Protein 3H4O (pdb70)

Organism: Clostridioides difficile (strain 630) (NCBI:txid272563)

Foldseek 3Di:
DLLLLVLQADAFLAADPDADDPVLVVQLQVLLQVFAAVVSLSFKDKDKDQDDLRVVLQVVWDRQNPFRIKIFIKGFQVRFDADPPPRDTCGLVSSVSSLVSSSCSVVQFHKHKDDRTHFVSVCVSVVPDPRIGGHIMMTHHHPDDRDDSPCCVPVDDDPVVVDDPPDD

Secondary structure (DSSP, 8-state):
-HHHHHHH--B---B-SPPPPHHHHHHHHHHHHHS--GGG---EEEEEE-SHHHHHHHHHHS--TT-S-EEEEEEETTTS-B-TTT--B-HHHHHHHHHH--HHHHTT--B-EE--S-HHHHHHHTT--TTEEEEEEE---BSSPPPPTTTHHHHS--GGGT--SS--

Solvent-accessible surface area: 10679 Å² total

B-factor: mean 15.26, std 10.1, range [3.62, 57.68]

InterPro domains:
  IPR000415 Nitroreductase-like [G3DSA:3.40.109.10] (2-172)
  IPR000415 Nitroreductase-like [SSF55469] (1-170)
  IPR029479 Nitroreductase [PF00881] (8-63)

Structure (mmCIF, N/CA/C/O backbone):
data_3H4O
#
_entry.id   3H4O
#
_cell.length_a   77.897
_cell.length_b   63.487
_cell.length_c   55.465
_cell.angle_alpha   90.00
_cell.angle_beta   131.11
_cell.angle_gamma   90.00
#
_symmetry.space_group_name_H-M   'C 1 2 1'
#
loop_
_entity.id
_entity.type
_entity.pdbx_description
1 polymer 'NITROREDUCTASE FAMILY PROTEIN'
2 non-polymer 'FLAVIN MONONUCLEOTIDE'
3 non-polymer (4S)-2-METHYL-2,4-PENTANEDIOL
4 non-polymer (4R)-2-METHYLPENTANE-2,4-DIOL
5 water water
#
loop_
_atom_site.group_PDB
_atom_site.id
_atom_site.type_symbol
_atom_site.label_atom_id
_atom_site.label_alt_id
_atom_site.label_comp_id
_atom_site.label_asym_id
_atom_site.label_entity_id
_atom_site.label_seq_id
_atom_site.pdbx_PDB_ins_code
_atom_site.Cartn_x
_atom_site.Cartn_y
_atom_site.Cartn_z
_atom_site.occupancy
_atom_site.B_iso_or_equiv
_atom_site.auth_seq_id
_atom_site.auth_comp_id
_atom_site.auth_asym_id
_atom_site.auth_atom_id
_atom_site.pdbx_PDB_model_num
ATOM 6 N N . ASN A 1 21 ? 4.057 48.217 -1.449 1.00 25.82 2 ASN A N 1
ATOM 7 C CA . ASN A 1 21 ? 4.026 49.104 -0.279 1.00 18.64 2 ASN A CA 1
ATOM 8 C C . ASN A 1 21 ? 4.064 50.556 -0.703 1.00 13.23 2 ASN A C 1
ATOM 9 O O . ASN A 1 21 ? 4.055 50.880 -1.904 1.00 14.41 2 ASN A O 1
ATOM 14 N N . PHE A 1 22 ? 4.118 51.441 0.294 1.00 13.02 3 PHE A N 1
ATOM 15 C CA . PHE A 1 22 ? 4.000 52.875 -0.009 1.00 12.00 3 PHE A CA 1
ATOM 16 C C . PHE A 1 22 ? 5.115 53.419 -0.869 1.00 9.87 3 PHE A C 1
ATOM 17 O O . PHE A 1 22 ? 4.847 54.193 -1.799 1.00 10.86 3 PHE A O 1
ATOM 25 N N . VAL A 1 23 ? 6.358 53.044 -0.577 1.00 11.11 4 VAL A N 1
ATOM 26 C CA . VAL A 1 23 ? 7.475 53.589 -1.336 1.00 10.61 4 VAL A CA 1
ATOM 27 C C . VAL A 1 23 ? 7.420 53.132 -2.811 1.00 9.76 4 VAL A C 1
ATOM 28 O O . VAL A 1 23 ? 7.732 53.887 -3.728 1.00 11.26 4 VAL A O 1
ATOM 32 N N . GLU A 1 24 ? 6.965 51.918 -3.034 1.00 12.50 5 GLU A N 1
ATOM 33 C CA . GLU A 1 24 ? 6.843 51.403 -4.406 1.00 12.29 5 GLU A CA 1
ATOM 34 C C . GLU A 1 24 ? 5.769 52.197 -5.160 1.00 10.30 5 GLU A C 1
ATOM 35 O O . GLU A 1 24 ? 5.947 52.556 -6.345 1.00 11.51 5 GLU A O 1
ATOM 41 N N . LEU A 1 25 ? 4.686 52.524 -4.451 1.00 10.80 6 LEU A N 1
ATOM 42 C CA . LEU A 1 25 ? 3.618 53.376 -5.020 1.00 9.97 6 LEU A CA 1
ATOM 43 C C . LEU A 1 25 ? 4.141 54.748 -5.359 1.00 10.70 6 LEU A C 1
ATOM 44 O O . LEU A 1 25 ? 3.904 55.288 -6.431 1.00 9.58 6 LEU A O 1
ATOM 49 N N . ALA A 1 26 ? 4.828 55.351 -4.400 1.00 9.21 7 ALA A N 1
ATOM 50 C CA . ALA A 1 26 ? 5.368 56.701 -4.585 1.00 8.51 7 ALA A CA 1
ATOM 51 C C . ALA A 1 26 ? 6.414 56.806 -5.710 1.00 9.21 7 ALA A C 1
ATOM 52 O O . ALA A 1 26 ? 6.494 57.803 -6.429 1.00 9.11 7 ALA A O 1
ATOM 54 N N . LYS A 1 27 ? 7.231 55.752 -5.873 1.00 10.01 8 LYS A N 1
ATOM 55 C CA . LYS A 1 27 ? 8.202 55.706 -6.929 1.00 10.50 8 LYS A CA 1
ATOM 56 C C . LYS A 1 27 ? 7.589 55.489 -8.316 1.00 8.84 8 LYS A C 1
ATOM 57 O O . LYS A 1 27 ? 8.101 56.028 -9.296 1.00 11.01 8 LYS A O 1
ATOM 63 N N A LYS A 1 28 ? 6.556 54.663 -8.411 0.50 9.87 9 LYS A N 1
ATOM 64 N N B LYS A 1 28 ? 6.517 54.704 -8.384 0.50 10.59 9 LYS A N 1
ATOM 65 C CA A LYS A 1 28 ? 5.978 54.372 -9.725 0.50 9.10 9 LYS A CA 1
ATOM 66 C CA B LYS A 1 28 ? 5.902 54.313 -9.668 0.50 11.13 9 LYS A CA 1
ATOM 67 C C A LYS A 1 28 ? 5.222 55.568 -10.254 0.50 9.08 9 LYS A C 1
ATOM 68 C C B LYS A 1 28 ? 5.014 55.422 -10.220 0.50 8.70 9 LYS A C 1
ATOM 69 O O A LYS A 1 28 ? 5.289 55.851 -11.442 0.50 7.71 9 LYS A O 1
ATOM 70 O O B LYS A 1 28 ? 4.688 55.444 -11.389 0.50 8.82 9 LYS A O 1
ATOM 81 N N . ARG A 1 29 ? 4.605 56.332 -9.353 1.00 10.00 10 ARG A N 1
ATOM 82 C CA . ARG A 1 29 ? 3.909 57.525 -9.768 1.00 9.54 10 ARG A CA 1
ATOM 83 C C . ARG A 1 29 ? 4.876 58.432 -10.504 1.00 8.39 10 ARG A C 1
ATOM 84 O O . ARG A 1 29 ? 5.994 58.685 -10.019 1.00 10.51 10 ARG A O 1
ATOM 92 N N . TYR A 1 30 ? 4.461 58.939 -11.662 1.00 9.19 11 TYR A N 1
ATOM 93 C CA . TYR A 1 30 ? 5.228 59.905 -12.431 1.00 9.35 11 TYR A CA 1
ATOM 94 C C . TYR A 1 30 ? 4.263 60.869 -13.113 1.00 7.79 11 TYR A C 1
ATOM 95 O O . TYR A 1 30 ? 3.046 60.640 -13.105 1.00 8.46 11 TYR A O 1
ATOM 104 N N . SER A 1 31 ? 4.788 61.909 -13.757 1.00 8.06 12 SER A N 1
ATOM 105 C CA . SER A 1 31 ? 3.938 62.857 -14.473 1.00 8.30 12 SER A CA 1
ATOM 106 C C . SER A 1 31 ? 3.706 62.358 -15.904 1.00 9.59 12 SER A C 1
ATOM 107 O O . SER A 1 31 ? 4.634 62.383 -16.687 1.00 9.11 12 SER A O 1
ATOM 110 N N . CYS A 1 32 ? 2.480 61.967 -16.221 1.00 8.33 13 CYS A N 1
ATOM 111 C CA . CYS A 1 32 ? 2.054 61.610 -17.557 1.00 9.32 13 CYS A CA 1
ATOM 112 C C . CYS A 1 32 ? 1.554 62.809 -18.336 1.00 9.68 13 CYS A C 1
ATOM 113 O O . CYS A 1 32 ? 0.688 63.569 -17.850 1.00 7.78 13 CYS A O 1
ATOM 116 N N . ARG A 1 33 ? 2.079 62.982 -19.557 1.00 7.78 14 ARG A N 1
ATOM 117 C CA . ARG A 1 33 ? 1.655 64.003 -20.467 1.00 9.81 14 ARG A CA 1
ATOM 118 C C . ARG A 1 33 ? 1.279 63.412 -21.855 1.00 9.59 14 ARG A C 1
ATOM 119 O O . ARG A 1 33 ? 1.302 64.145 -22.859 1.00 10.95 14 ARG A O 1
ATOM 127 N N . ASN A 1 34 ? 0.925 62.133 -21.867 1.00 10.03 15 ASN A N 1
ATOM 128 C CA . ASN A 1 34 ? 0.546 61.404 -23.076 1.00 8.70 15 ASN A CA 1
ATOM 129 C C . ASN A 1 34 ? -0.554 60.444 -22.708 1.00 8.70 15 ASN A C 1
ATOM 130 O O . ASN A 1 34 ? -0.315 59.399 -22.081 1.00 9.18 15 ASN A O 1
ATOM 135 N N . TYR A 1 35 ? -1.773 60.836 -23.034 1.00 9.16 16 TYR A N 1
ATOM 136 C CA . TYR A 1 35 ? -2.947 60.087 -22.644 1.00 10.31 16 TYR A CA 1
ATOM 137 C C . TYR A 1 35 ? -3.677 59.410 -23.808 1.00 10.33 16 TYR A C 1
ATOM 138 O O . TYR A 1 35 ? -3.773 59.975 -24.900 1.00 12.47 16 TYR A O 1
ATOM 147 N N . GLN A 1 36 ? -4.174 58.228 -23.514 1.00 10.75 17 GLN A N 1
ATOM 148 C CA . GLN A 1 36 ? -5.088 57.516 -24.416 1.00 9.79 17 GLN A CA 1
ATOM 149 C C . GLN A 1 36 ? -6.409 58.220 -24.439 1.00 11.35 17 GLN A C 1
ATOM 150 O O . GLN A 1 36 ? -6.736 58.989 -23.508 1.00 11.61 17 GLN A O 1
ATOM 156 N N . ASP A 1 37 ? -7.164 57.996 -25.508 1.00 13.21 18 ASP A N 1
ATOM 157 C CA . ASP A 1 37 ? -8.580 58.384 -25.503 1.00 14.03 18 ASP A CA 1
ATOM 158 C C . ASP A 1 37 ? -9.442 57.671 -24.446 1.00 15.37 18 ASP A C 1
ATOM 159 O O . ASP A 1 37 ? -10.482 58.172 -24.041 1.00 17.94 18 ASP A O 1
ATOM 164 N N A ARG A 1 38 ? -8.987 56.507 -23.986 0.50 13.39 19 ARG A N 1
ATOM 165 N N B ARG A 1 38 ? -9.009 56.495 -24.040 0.50 14.84 19 ARG A N 1
ATOM 166 C CA A ARG A 1 38 ? -9.709 55.619 -23.063 0.50 12.26 19 ARG A CA 1
ATOM 167 C CA B ARG A 1 38 ? -9.714 55.656 -23.096 0.50 14.29 19 ARG A CA 1
ATOM 168 C C A ARG A 1 38 ? -10.148 56.325 -21.774 0.50 13.65 19 ARG A C 1
ATOM 169 C C B ARG A 1 38 ? -10.173 56.450 -21.881 0.50 14.64 19 ARG A C 1
ATOM 170 O O A ARG A 1 38 ? -9.315 56.818 -20.999 0.50 11.11 19 ARG A O 1
ATOM 171 O O B ARG A 1 38 ? -9.366 57.172 -21.294 0.50 12.15 19 ARG A O 1
ATOM 186 N N . LYS A 1 39 ? -11.451 56.321 -21.535 1.00 14.87 20 LYS A N 1
ATOM 187 C CA . LYS A 1 39 ? -12.034 56.992 -20.365 1.00 12.27 20 LYS A CA 1
ATOM 188 C C . LYS A 1 39 ? -11.696 56.312 -19.069 1.00 13.61 20 LYS A C 1
ATOM 189 O O . LYS A 1 39 ? -11.401 55.121 -19.024 1.00 13.53 20 LYS A O 1
ATOM 195 N N . VAL A 1 40 ? -11.668 57.117 -18.006 1.00 11.94 21 VAL A N 1
ATOM 196 C CA . VAL A 1 40 ? -11.471 56.589 -16.660 1.00 11.54 21 VAL A CA 1
ATOM 197 C C . VAL A 1 40 ? -12.786 55.973 -16.182 1.00 12.24 21 VAL A C 1
ATOM 198 O O . VAL A 1 40 ? -13.814 56.624 -16.215 1.00 11.28 21 VAL A O 1
ATOM 202 N N . GLU A 1 41 ? -12.724 54.719 -15.743 1.00 12.22 22 GLU A N 1
ATOM 203 C CA . GLU A 1 41 ? -13.904 54.028 -15.266 1.00 12.85 22 GLU A CA 1
ATOM 204 C C . GLU A 1 41 ? -14.486 54.713 -14.037 1.00 13.83 22 GLU A C 1
ATOM 205 O O . GLU A 1 41 ? -13.736 55.126 -13.142 1.00 11.35 22 GLU A O 1
ATOM 211 N N . LYS A 1 42 ? -15.807 54.766 -13.936 1.00 14.64 23 LYS A N 1
ATOM 212 C CA . LYS A 1 42 ? -16.510 55.382 -12.808 1.00 13.54 23 LYS A CA 1
ATOM 213 C C . LYS A 1 42 ? -16.081 54.773 -11.480 1.00 11.81 23 LYS A C 1
ATOM 214 O O . LYS A 1 42 ? -15.904 55.485 -10.482 1.00 12.77 23 LYS A O 1
ATOM 220 N N . GLU A 1 43 ? -15.885 53.459 -11.480 1.00 13.19 24 GLU A N 1
ATOM 221 C CA . GLU A 1 43 ? -15.494 52.755 -10.276 1.00 16.85 24 GLU A CA 1
ATOM 222 C C . GLU A 1 43 ? -14.160 53.260 -9.731 1.00 13.59 24 GLU A C 1
ATOM 223 O O . GLU A 1 43 ? -13.970 53.373 -8.506 1.00 14.54 24 GLU A O 1
ATOM 229 N N . LYS A 1 44 ? -13.237 53.585 -10.637 1.00 11.18 25 LYS A N 1
ATOM 230 C CA . LYS A 1 44 ? -11.918 54.084 -10.223 1.00 12.60 25 LYS A CA 1
ATOM 231 C C . LYS A 1 44 ? -12.026 55.538 -9.766 1.00 11.75 25 LYS A C 1
ATOM 232 O O . LYS A 1 44 ? -11.470 55.934 -8.742 1.00 11.64 25 LYS A O 1
ATOM 238 N N . LEU A 1 45 ? -12.775 56.337 -10.506 1.00 11.73 26 LEU A N 1
ATOM 239 C CA . LEU A 1 45 ? -12.995 57.726 -10.111 1.00 11.99 26 LEU A CA 1
ATOM 240 C C . LEU A 1 45 ? -13.549 57.798 -8.686 1.00 10.44 26 LEU A C 1
ATOM 241 O O . LEU A 1 45 ? -13.120 58.619 -7.880 1.00 10.50 26 LEU A O 1
ATOM 246 N N . GLU A 1 46 ? -14.534 56.960 -8.370 1.00 11.18 27 GLU A N 1
ATOM 247 C CA . GLU A 1 46 ? -15.186 57.056 -7.066 1.00 12.17 27 GLU A CA 1
ATOM 248 C C . GLU A 1 46 ? -14.204 56.711 -5.930 1.00 10.39 27 GLU A C 1
ATOM 249 O O . GLU A 1 46 ? -14.244 57.344 -4.861 1.00 10.35 27 GLU A O 1
ATOM 255 N N . LYS A 1 47 ? -13.289 55.791 -6.183 1.00 11.12 28 LYS A N 1
ATOM 256 C CA . LYS A 1 47 ? -12.267 55.456 -5.186 1.00 10.13 28 LYS A CA 1
ATOM 257 C C . LYS A 1 47 ? -11.282 56.613 -5.006 1.00 9.72 28 LYS A C 1
ATOM 258 O O . LYS A 1 47 ? -10.887 56.913 -3.871 1.00 11.42 28 LYS A O 1
ATOM 264 N N . VAL A 1 48 ? -10.939 57.299 -6.100 1.00 9.05 29 VAL A N 1
ATOM 265 C CA . VAL A 1 48 ? -10.078 58.487 -6.027 1.00 9.06 29 VAL A CA 1
ATOM 266 C C . VAL A 1 48 ? -10.790 59.578 -5.184 1.00 8.91 29 VAL A C 1
ATOM 267 O O . VAL A 1 48 ? -10.180 60.159 -4.284 1.00 9.76 29 VAL A O 1
ATOM 271 N N . LEU A 1 49 ? -12.054 59.863 -5.469 1.00 8.49 30 LEU A N 1
ATOM 272 C CA . LEU A 1 49 ? -12.810 60.849 -4.685 1.00 9.25 30 LEU A CA 1
ATOM 273 C C . LEU A 1 49 ? -12.923 60.472 -3.195 1.00 9.73 30 LEU A C 1
ATOM 274 O O . LEU A 1 49 ? -12.873 61.347 -2.346 1.00 8.74 30 LEU A O 1
ATOM 279 N N . ASP A 1 50 ? -13.099 59.194 -2.853 1.00 10.07 31 ASP 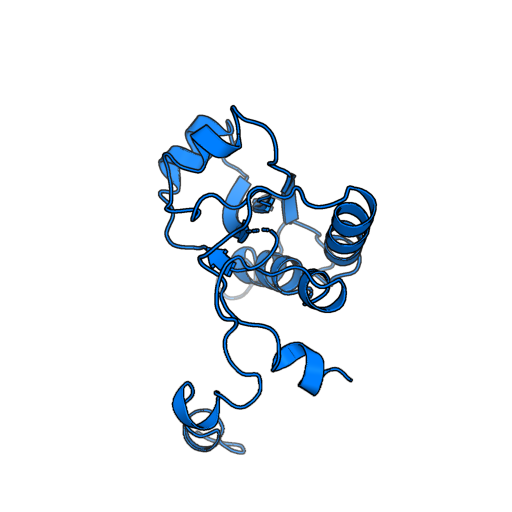A N 1
ATOM 280 C CA . ASP A 1 50 ? -13.266 58.816 -1.458 1.00 10.05 31 ASP A CA 1
ATOM 281 C C . ASP A 1 50 ? -12.106 59.332 -0.596 1.00 10.77 31 ASP A C 1
ATOM 282 O O . ASP A 1 50 ? -12.317 59.774 0.523 1.00 10.81 31 ASP A O 1
ATOM 287 N N . VAL A 1 51 ? -10.889 59.271 -1.104 1.00 9.69 32 VAL A N 1
ATOM 288 C CA . VAL A 1 51 ? -9.762 59.676 -0.288 1.00 8.33 32 VAL A CA 1
ATOM 289 C C . VAL A 1 51 ? -9.643 61.193 -0.151 1.00 8.73 32 VAL A C 1
ATOM 290 O O . VAL A 1 51 ? -8.963 61.656 0.768 1.00 9.03 32 VAL A O 1
ATOM 294 N N . ALA A 1 52 ? -10.314 61.990 -1.003 1.00 8.06 33 ALA A N 1
ATOM 295 C CA . ALA A 1 52 ? -10.374 63.454 -0.798 1.00 7.31 33 ALA A CA 1
ATOM 296 C C . ALA A 1 52 ? -11.145 63.833 0.505 1.00 8.89 33 ALA A C 1
ATOM 297 O O . ALA A 1 52 ? -10.888 64.850 1.088 1.00 10.18 33 ALA A O 1
ATOM 299 N N . ARG A 1 53 ? -12.099 62.987 0.901 1.00 8.13 34 ARG A N 1
ATOM 300 C CA . ARG A 1 53 ? -12.880 63.121 2.142 1.00 9.20 34 ARG A CA 1
ATOM 301 C C . ARG A 1 53 ? -12.093 62.575 3.361 1.00 8.41 34 ARG A C 1
ATOM 302 O O . ARG A 1 53 ? -12.083 63.177 4.415 1.00 11.31 34 ARG A O 1
ATOM 310 N N A ILE A 1 54 ? -11.433 61.450 3.155 0.50 8.58 35 ILE A N 1
ATOM 311 N N B ILE A 1 54 ? -11.436 61.443 3.193 0.50 9.45 35 ILE A N 1
ATOM 312 C CA A ILE A 1 54 ? -10.641 60.770 4.198 0.50 8.29 35 ILE A CA 1
ATOM 313 C CA B ILE A 1 54 ? -10.679 60.842 4.303 0.50 9.73 35 ILE A CA 1
ATOM 314 C C A ILE A 1 54 ? -9.439 61.593 4.702 0.50 8.30 35 ILE A C 1
ATOM 315 C C B ILE A 1 54 ? -9.488 61.697 4.751 0.50 8.57 35 ILE A C 1
ATOM 316 O O A ILE A 1 54 ? -9.100 61.545 5.881 0.50 9.39 35 ILE A O 1
ATOM 317 O O B ILE A 1 54 ? -9.206 61.784 5.945 0.50 7.52 35 ILE A O 1
ATOM 326 N N . ALA A 1 55 ? -8.833 62.369 3.799 1.00 8.23 36 ALA A N 1
ATOM 327 C CA . ALA A 1 55 ? -7.669 63.202 4.082 1.00 6.97 36 ALA A CA 1
ATOM 328 C C . ALA A 1 55 ? -7.945 64.176 5.213 1.00 7.46 36 ALA A C 1
ATOM 329 O O . ALA A 1 55 ? -9.089 64.672 5.365 1.00 8.12 36 ALA A O 1
ATOM 331 N N . PRO A 1 56 ? -6.893 64.515 5.996 1.00 7.56 37 PRO A N 1
ATOM 332 C CA . PRO A 1 56 ? -7.011 65.511 7.052 1.00 8.21 37 PRO A CA 1
ATOM 333 C C . PRO A 1 56 ? -6.890 66.918 6.511 1.00 9.41 37 PRO A C 1
ATOM 334 O O . PRO A 1 56 ? -6.267 67.122 5.490 1.00 8.84 37 PRO A O 1
ATOM 338 N N . THR A 1 57 ? -7.535 67.865 7.190 1.00 5.97 38 THR A N 1
ATOM 339 C CA . THR A 1 57 ? -7.407 69.296 6.930 1.00 7.91 38 THR A CA 1
ATOM 340 C C . THR A 1 57 ? -7.255 70.037 8.261 1.00 8.85 38 THR A C 1
ATOM 341 O O . THR A 1 57 ? -7.694 69.550 9.312 1.00 7.56 38 THR A O 1
ATOM 345 N N . GLY A 1 58 ? -6.585 71.178 8.219 1.00 8.44 39 GLY A N 1
ATOM 346 C CA . GLY A 1 58 ? -6.362 71.956 9.449 1.00 7.98 39 GLY A CA 1
ATOM 347 C C . GLY A 1 58 ? -7.671 72.266 10.123 1.00 7.13 39 GLY A C 1
ATOM 348 O O . GLY A 1 58 ? -8.630 72.670 9.490 1.00 7.73 39 GLY A O 1
ATOM 349 N N . GLY A 1 59 ? -7.712 72.011 11.425 1.00 7.28 40 GLY A N 1
ATOM 350 C CA . GLY A 1 59 ? -8.907 72.279 12.219 1.00 8.14 40 GLY A CA 1
ATOM 351 C C . GLY A 1 59 ? -10.086 71.404 11.840 1.00 8.25 40 GLY A C 1
ATOM 352 O O . GLY A 1 59 ? -11.202 71.707 12.260 1.00 9.82 40 GLY A O 1
ATOM 353 N N . ASN A 1 60 ? -9.873 70.360 11.030 1.00 9.07 41 ASN A N 1
ATOM 354 C CA . ASN A 1 60 ? -10.938 69.602 10.427 1.00 8.78 41 ASN A CA 1
ATOM 355 C C . ASN A 1 60 ? -11.950 70.511 9.703 1.00 8.24 41 ASN A C 1
ATOM 356 O O . ASN A 1 60 ? -13.126 70.189 9.588 1.00 9.23 41 ASN A O 1
ATOM 361 N N . ARG A 1 61 ? -11.455 71.618 9.149 1.00 9.40 42 ARG A N 1
ATOM 362 C CA . ARG A 1 61 ? -12.346 72.602 8.527 1.00 8.37 42 ARG A CA 1
ATOM 363 C C . ARG A 1 61 ? -12.888 72.175 7.169 1.00 9.43 42 ARG A C 1
ATOM 364 O O . ARG A 1 61 ? -13.920 72.707 6.734 1.00 9.75 42 ARG A O 1
ATOM 372 N N . GLN A 1 62 ? -12.177 71.260 6.503 1.00 8.63 43 GLN A N 1
ATOM 373 C CA . GLN A 1 62 ? -12.658 70.648 5.245 1.00 7.13 43 GLN A CA 1
ATOM 374 C C . GLN A 1 62 ? -13.009 71.743 4.210 1.00 8.79 43 GLN A C 1
ATOM 375 O O . GLN A 1 62 ? -14.152 71.782 3.729 1.00 8.39 43 GLN A O 1
ATOM 381 N N . PRO A 1 63 ? -12.035 72.576 3.838 1.00 8.85 44 PRO A N 1
ATOM 382 C CA . PRO A 1 63 ? -12.301 73.695 2.911 1.00 7.25 44 PRO A CA 1
ATOM 383 C C . PRO A 1 63 ? -12.203 73.273 1.429 1.00 8.04 44 PRO A C 1
ATOM 384 O O . PRO A 1 63 ? -12.381 74.124 0.546 1.00 8.56 44 PRO A O 1
ATOM 388 N N . GLN A 1 64 ? -11.902 72.021 1.150 1.00 7.17 45 GLN A N 1
ATOM 389 C CA . GLN A 1 64 ? -11.738 71.588 -0.229 1.00 6.95 45 GLN A CA 1
ATOM 390 C C . GLN A 1 64 ? -13.092 71.539 -0.965 1.00 7.27 45 GLN A C 1
ATOM 391 O O . GLN A 1 64 ? -14.128 71.110 -0.429 1.00 8.78 45 GLN A O 1
ATOM 397 N N . ARG A 1 65 ? -13.066 71.953 -2.232 1.00 8.31 46 ARG A N 1
ATOM 398 C CA . ARG A 1 65 ? -14.258 71.952 -3.060 1.00 7.76 46 ARG A CA 1
ATOM 399 C C . ARG A 1 65 ? -13.790 71.510 -4.444 1.00 8.55 46 ARG A C 1
ATOM 400 O O . ARG A 1 65 ? -12.948 72.201 -5.067 1.00 8.68 46 ARG A O 1
ATOM 408 N N . LEU A 1 66 ? -14.270 70.346 -4.872 1.00 8.86 47 LEU A N 1
ATOM 409 C CA . LEU A 1 66 ? -13.808 69.679 -6.072 1.00 7.80 47 LEU A CA 1
ATOM 410 C C . LEU A 1 66 ? -14.835 69.736 -7.175 1.00 9.19 47 LEU A C 1
ATOM 411 O O . LEU A 1 66 ? -16.031 69.518 -6.908 1.00 9.44 47 LEU A O 1
ATOM 416 N N . ILE A 1 67 ? -14.375 69.949 -8.420 1.00 7.44 48 ILE A N 1
ATOM 417 C CA . ILE A 1 67 ? -15.243 69.796 -9.583 1.00 8.75 48 ILE A CA 1
ATOM 418 C C . ILE A 1 67 ? -14.637 68.695 -10.465 1.00 9.66 48 ILE A C 1
ATOM 419 O O . ILE A 1 67 ? -13.513 68.826 -10.929 1.00 7.85 48 ILE A O 1
ATOM 424 N N . VAL A 1 68 ? -15.376 67.614 -10.650 1.00 8.21 49 VAL A N 1
ATOM 425 C CA . VAL A 1 68 ? -15.014 66.504 -11.522 1.00 8.26 49 VAL A CA 1
ATOM 426 C C . VAL A 1 68 ? -15.373 66.903 -12.936 1.00 10.19 49 VAL A C 1
ATOM 427 O O . VAL A 1 68 ? -16.498 67.304 -13.198 1.00 12.03 49 VAL A O 1
ATOM 431 N N . ILE A 1 69 ? -14.399 66.828 -13.836 1.00 8.32 50 ILE A N 1
ATOM 432 C CA . ILE A 1 69 ? -14.540 67.283 -15.229 1.00 8.31 50 ILE A CA 1
ATOM 433 C C . ILE A 1 69 ? -14.154 66.161 -16.197 1.00 10.77 50 ILE A C 1
ATOM 434 O O . ILE A 1 69 ? -12.998 65.768 -16.299 1.00 9.69 50 ILE A O 1
ATOM 439 N N . GLN A 1 70 ? -15.153 65.605 -16.874 1.00 11.07 51 GLN A N 1
ATOM 440 C CA . GLN A 1 70 ? -14.881 64.552 -17.864 1.00 12.83 51 GLN A CA 1
ATOM 441 C C . GLN A 1 70 ? -15.721 64.704 -19.117 1.00 12.20 51 GLN A C 1
ATOM 442 O O . GLN A 1 70 ? -15.575 63.879 -20.030 1.00 14.93 51 GLN A O 1
ATOM 448 N N . GLU A 1 71 ? -16.509 65.768 -19.206 1.00 9.37 52 GLU A N 1
ATOM 449 C CA . GLU A 1 71 ? -17.388 65.990 -20.358 1.00 10.60 52 GLU A CA 1
ATOM 450 C C . GLU A 1 71 ? -16.838 67.112 -21.242 1.00 9.70 52 GLU A C 1
ATOM 451 O O . GLU A 1 71 ? -15.969 67.876 -20.831 1.00 10.02 52 GLU A O 1
ATOM 457 N N . LYS A 1 72 ? -17.392 67.240 -22.436 1.00 10.05 53 LYS A N 1
ATOM 458 C CA . LYS A 1 72 ? -16.751 68.056 -23.474 1.00 10.63 53 LYS A CA 1
ATOM 459 C C . LYS A 1 72 ? -16.599 69.533 -23.127 1.00 11.60 53 LYS A C 1
ATOM 460 O O . LYS A 1 72 ? -15.536 70.144 -23.288 1.00 11.14 53 LYS A O 1
ATOM 466 N N A GLU A 1 73 ? -17.679 70.128 -22.656 0.50 11.39 54 GLU A N 1
ATOM 467 N N B GLU A 1 73 ? -17.675 70.141 -22.652 0.50 11.16 54 GLU A N 1
ATOM 468 C CA A GLU A 1 73 ? -17.652 71.542 -22.302 0.50 11.38 54 GLU A CA 1
ATOM 469 C CA B GLU A 1 73 ? -17.645 71.576 -22.338 0.50 10.74 54 GLU A CA 1
ATOM 470 C C A GLU A 1 73 ? -16.531 71.810 -21.290 0.50 9.42 54 GLU A C 1
ATOM 471 C C B GLU A 1 73 ? -16.624 71.904 -21.228 0.50 9.83 54 GLU A C 1
ATOM 472 O O A GLU A 1 73 ? -15.637 72.653 -21.502 0.50 10.14 54 GLU A O 1
ATOM 473 O O B GLU A 1 73 ? -15.913 72.921 -21.296 0.50 10.72 54 GLU A O 1
ATOM 484 N N . GLY A 1 74 ? -16.589 71.060 -20.194 1.00 9.43 55 GLY A N 1
ATOM 485 C CA . GLY A 1 74 ? -15.676 71.243 -19.100 1.00 9.78 55 GLY A CA 1
ATOM 486 C C . GLY A 1 74 ? -14.244 71.044 -19.509 1.00 11.19 55 GLY A C 1
ATOM 487 O O . GLY A 1 74 ? -13.386 71.830 -19.128 1.00 10.45 55 GLY A O 1
ATOM 488 N N . ILE A 1 75 ? -13.970 69.960 -20.244 1.00 10.31 56 ILE A N 1
ATOM 489 C CA . ILE A 1 75 ? -12.638 69.731 -20.751 1.00 10.28 56 ILE A CA 1
ATOM 490 C C . ILE A 1 75 ? -12.186 70.897 -21.648 1.00 11.14 56 ILE A C 1
ATOM 491 O O . ILE A 1 75 ? -11.039 71.411 -21.539 1.00 10.12 56 ILE A O 1
ATOM 496 N N . ASN A 1 76 ? -13.068 71.369 -22.510 1.00 10.70 57 ASN A N 1
ATOM 497 C CA . ASN A 1 76 ? -12.756 72.532 -23.346 1.00 11.31 57 ASN A CA 1
ATOM 498 C C . ASN A 1 76 ? -12.464 73.789 -22.535 1.00 14.08 57 ASN A C 1
ATOM 499 O O . ASN A 1 76 ? -11.547 74.529 -22.833 1.00 13.54 57 ASN A O 1
ATOM 504 N N . LYS A 1 77 ? -13.254 74.039 -21.505 1.00 10.90 58 LYS A N 1
ATOM 505 C CA . LYS A 1 77 ? -12.991 75.165 -20.583 1.00 10.97 58 LYS A CA 1
ATOM 506 C C . LYS A 1 77 ? -11.613 75.053 -19.943 1.00 11.42 58 LYS A C 1
ATOM 507 O O . LYS A 1 77 ? -10.868 76.026 -19.861 1.00 9.82 58 LYS A O 1
ATOM 513 N N . LEU A 1 78 ? -11.266 73.873 -19.452 1.00 9.77 59 LEU A N 1
ATOM 514 C CA .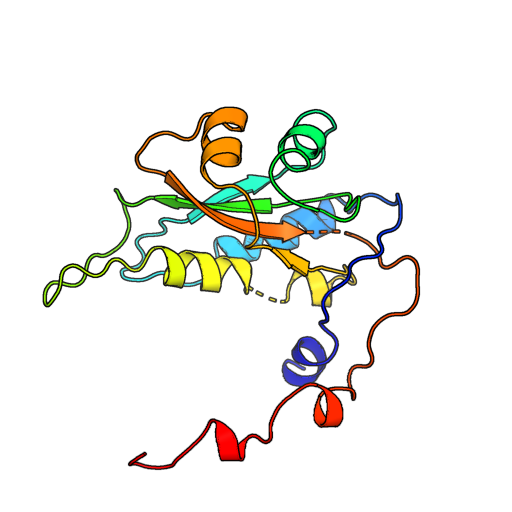 LEU A 1 78 ? -9.943 73.709 -18.853 1.00 8.73 59 LEU A CA 1
ATOM 515 C C . LEU A 1 78 ? -8.832 73.980 -19.847 1.00 11.50 59 LEU A C 1
ATOM 516 O O . LEU A 1 78 ? -7.833 74.600 -19.505 1.00 10.93 59 LEU A O 1
ATOM 521 N N A SER A 1 79 ? -9.039 73.555 -21.097 0.50 8.84 60 SER A N 1
ATOM 522 N N B SER A 1 79 ? -9.006 73.535 -21.089 0.50 10.52 60 SER A N 1
ATOM 523 C CA A SER A 1 79 ? -8.023 73.687 -22.143 0.50 7.66 60 SER A CA 1
ATOM 524 C CA B SER A 1 79 ? -7.953 73.698 -22.081 0.50 10.49 60 SER A CA 1
ATOM 525 C C A SER A 1 79 ? -7.792 75.143 -22.541 0.50 9.94 60 SER A C 1
ATOM 526 C C B SER A 1 79 ? -7.732 75.176 -22.419 0.50 10.80 60 SER A C 1
ATOM 527 O O A SER A 1 79 ? -6.786 75.462 -23.154 0.50 11.81 60 SER A O 1
ATOM 528 O O B SER A 1 79 ? -6.654 75.558 -22.838 0.50 12.54 60 SER A O 1
ATOM 533 N N . LYS A 1 80 ? -8.749 76.009 -22.224 1.00 10.06 61 LYS A N 1
ATOM 534 C CA . LYS A 1 80 ? -8.566 77.467 -22.365 1.00 11.26 61 LYS A CA 1
ATOM 535 C C . LYS A 1 80 ? -7.558 78.031 -21.349 1.00 12.77 61 LYS A C 1
ATOM 536 O O . LYS A 1 80 ? -6.915 79.057 -21.615 1.00 13.13 61 LYS A O 1
ATOM 542 N N . ALA A 1 81 ? -7.470 77.378 -20.181 1.00 10.00 62 ALA A N 1
ATOM 543 C CA . ALA A 1 81 ? -6.699 77.891 -19.068 1.00 10.71 62 ALA A CA 1
ATOM 544 C C . ALA A 1 81 ? -5.352 77.199 -18.908 1.00 8.62 62 ALA A C 1
ATOM 545 O O . ALA A 1 81 ? -4.477 77.728 -18.228 1.00 10.72 62 ALA A O 1
ATOM 547 N N . ALA A 1 82 ? -5.163 76.017 -19.494 1.00 8.75 63 ALA A N 1
ATOM 548 C CA . ALA A 1 82 ? -3.990 75.170 -19.225 1.00 8.85 63 ALA A CA 1
ATOM 549 C C . ALA A 1 82 ? -3.764 74.152 -20.323 1.00 9.16 63 ALA A C 1
ATOM 550 O O . ALA A 1 82 ? -4.693 73.811 -21.030 1.00 11.20 63 ALA A O 1
ATOM 552 N N . ASN A 1 83 ? -2.555 73.645 -20.454 1.00 9.39 64 ASN A N 1
ATOM 553 C CA . ASN A 1 83 ? -2.309 72.503 -21.287 1.00 9.36 64 ASN A CA 1
ATOM 554 C C . ASN A 1 83 ? -2.646 71.263 -20.468 1.00 11.39 64 ASN A C 1
ATOM 555 O O . ASN A 1 83 ? -1.956 70.954 -19.471 1.00 10.93 64 ASN A O 1
ATOM 560 N N . ILE A 1 84 ? -3.713 70.575 -20.855 1.00 10.69 65 ILE A N 1
ATOM 561 C CA . ILE A 1 84 ? -4.160 69.371 -20.153 1.00 10.42 65 ILE A CA 1
ATOM 562 C C . ILE A 1 84 ? -3.895 68.090 -20.945 1.00 10.34 65 ILE A C 1
ATOM 563 O O . ILE A 1 84 ? -4.341 67.019 -20.561 1.00 10.79 65 ILE A O 1
ATOM 568 N N . TYR A 1 85 ? -3.089 68.202 -21.998 1.00 10.89 66 TYR A N 1
ATOM 569 C CA . TYR A 1 85 ? -2.538 67.000 -22.678 1.00 11.15 66 TYR A CA 1
ATOM 570 C C . TYR A 1 85 ? -3.618 65.997 -23.122 1.00 9.87 66 TYR A C 1
ATOM 571 O O . TYR A 1 85 ? -3.372 64.806 -23.135 1.00 11.92 66 TYR A O 1
ATOM 580 N N . ASP A 1 86 ? -4.784 66.492 -23.489 1.00 12.78 67 ASP A N 1
ATOM 581 C CA . ASP A 1 86 ? -5.932 65.646 -23.869 1.00 13.89 67 ASP A CA 1
ATOM 582 C C . ASP A 1 86 ? -6.241 64.566 -22.859 1.00 13.31 67 ASP A C 1
ATOM 583 O O . ASP A 1 86 ? -6.731 63.460 -23.181 1.00 12.62 67 ASP A O 1
ATOM 588 N N . ALA A 1 87 ? -5.990 64.856 -21.589 1.00 9.61 68 ALA A N 1
ATOM 589 C CA . ALA A 1 87 ? -6.384 63.893 -20.551 1.00 11.15 68 ALA A CA 1
ATOM 590 C C . ALA A 1 87 ? -7.901 63.713 -20.553 1.00 10.34 68 ALA A C 1
ATOM 591 O O . ALA A 1 87 ? -8.657 64.685 -20.783 1.00 11.82 68 ALA A O 1
ATOM 593 N N . PRO A 1 88 ? -8.387 62.482 -20.302 1.00 10.36 69 PRO A N 1
ATOM 594 C CA . PRO A 1 88 ? -9.857 62.212 -20.304 1.00 10.24 69 PRO A CA 1
ATOM 595 C C . PRO A 1 88 ? -10.626 62.610 -19.007 1.00 11.41 69 PRO A C 1
ATOM 596 O O . PRO A 1 88 ? -11.884 62.634 -18.967 1.00 11.51 69 PRO A O 1
ATOM 600 N N A LEU A 1 89 ? -9.873 62.866 -17.932 0.50 9.10 70 LEU A N 1
ATOM 601 N N B LEU A 1 89 ? -9.858 62.912 -17.959 0.50 11.59 70 LEU A N 1
ATOM 602 C CA A LEU A 1 89 ? -10.494 63.229 -16.661 0.50 5.86 70 LEU A CA 1
ATOM 603 C CA B LEU A 1 89 ? -10.428 63.186 -16.651 0.50 10.95 70 LEU A CA 1
ATOM 604 C C A LEU A 1 89 ? -9.608 64.223 -15.935 0.50 7.18 70 LEU A C 1
ATOM 605 C C B LEU A 1 89 ? -9.584 64.278 -15.993 0.50 9.98 70 LEU A C 1
ATOM 606 O O A LEU A 1 89 ? -8.388 64.023 -15.837 0.50 6.43 70 LEU A O 1
ATOM 607 O O B LEU A 1 89 ? -8.353 64.247 -16.049 0.50 10.81 70 LEU A O 1
ATOM 616 N N . ALA A 1 90 ? -10.257 65.239 -15.374 1.00 7.96 71 ALA A N 1
ATOM 617 C CA . ALA A 1 90 ? -9.598 66.255 -14.577 1.00 9.47 71 ALA A CA 1
ATOM 618 C C . ALA A 1 90 ? -10.430 66.448 -13.328 1.00 9.12 71 ALA A C 1
ATOM 619 O O . ALA A 1 90 ? -11.661 66.351 -13.347 1.00 9.77 71 ALA A O 1
ATOM 621 N N . ILE A 1 91 ? -9.753 66.773 -12.229 1.00 8.48 72 ILE A N 1
ATOM 622 C CA . ILE A 1 91 ? -10.414 67.262 -11.037 1.00 8.57 72 ILE A CA 1
ATOM 623 C C . ILE A 1 91 ? -9.845 68.623 -10.652 1.00 7.09 72 ILE A C 1
ATOM 624 O O . ILE A 1 91 ? -8.643 68.744 -10.368 1.00 7.98 72 ILE A O 1
ATOM 629 N N . LEU A 1 92 ? -10.697 69.629 -10.680 1.00 7.89 73 LEU A N 1
ATOM 630 C CA . LEU A 1 92 ? -10.329 70.969 -10.256 1.00 8.49 73 LEU A CA 1
ATOM 631 C C . LEU A 1 92 ? -10.501 71.040 -8.744 1.00 7.92 73 LEU A C 1
ATOM 632 O O . LEU A 1 92 ? -11.609 70.822 -8.231 1.00 8.48 73 LEU A O 1
ATOM 637 N N . VAL A 1 93 ? -9.411 71.288 -8.038 1.00 6.03 74 VAL A N 1
ATOM 638 C CA . VAL A 1 93 ? -9.446 71.360 -6.583 1.00 5.69 74 VAL A CA 1
ATOM 639 C C . VAL A 1 93 ? -9.323 72.823 -6.113 1.00 6.60 74 VAL A C 1
ATOM 640 O O . VAL A 1 93 ? -8.294 73.483 -6.337 1.00 7.11 74 VAL A O 1
ATOM 644 N N . CYS A 1 94 ? -10.416 73.323 -5.546 1.00 7.77 75 CYS A N 1
ATOM 645 C CA . CYS A 1 94 ? -10.507 74.662 -5.007 1.00 5.70 75 CYS A CA 1
ATOM 646 C C . CYS A 1 94 ? -10.458 74.593 -3.489 1.00 6.07 75 CYS A C 1
ATOM 647 O O . CYS A 1 94 ? -10.755 73.575 -2.868 1.00 7.09 75 CYS A O 1
ATOM 650 N N . GLY A 1 95 ? -10.106 75.731 -2.876 1.00 7.36 76 GLY A N 1
ATOM 651 C CA . GLY A 1 95 ? -10.228 75.877 -1.438 1.00 8.54 76 GLY A CA 1
ATOM 652 C C . GLY A 1 95 ? -11.125 77.067 -1.072 1.00 9.45 76 GLY A C 1
ATOM 653 O O . GLY A 1 95 ? -11.129 78.136 -1.697 1.00 8.43 76 GLY A O 1
ATOM 654 N N . ASP A 1 96 ? -11.915 76.853 -0.042 1.00 8.47 77 ASP A N 1
ATOM 655 C CA . ASP A 1 96 ? -12.880 77.818 0.426 1.00 9.61 77 ASP A CA 1
ATOM 656 C C . ASP A 1 96 ? -12.299 78.621 1.583 1.00 10.72 77 ASP A C 1
ATOM 657 O O . ASP A 1 96 ? -12.189 78.095 2.705 1.00 9.73 77 ASP A O 1
ATOM 662 N N . LYS A 1 97 ? -12.014 79.898 1.330 1.00 10.28 78 LYS A N 1
ATOM 663 C CA . LYS A 1 97 ? -11.380 80.757 2.316 1.00 11.75 78 LYS A CA 1
ATOM 664 C C . LYS A 1 97 ? -12.377 81.157 3.435 1.00 11.14 78 LYS A C 1
ATOM 665 O O . LYS A 1 97 ? -11.940 81.667 4.478 1.00 12.59 78 LYS A O 1
ATOM 671 N N . ASP A 1 98 ? -13.665 80.862 3.252 1.00 10.54 79 ASP A N 1
ATOM 672 C CA . ASP A 1 98 ? -14.639 81.095 4.307 1.00 13.11 79 ASP A CA 1
ATOM 673 C C . ASP A 1 98 ? -14.684 79.956 5.326 1.00 14.39 79 ASP A C 1
ATOM 674 O O . ASP A 1 98 ? -15.335 80.102 6.374 1.00 14.87 79 ASP A O 1
ATOM 679 N N A LYS A 1 99 ? -14.016 78.836 5.025 0.50 10.98 80 LYS A N 1
ATOM 680 N N B LYS A 1 99 ? -14.046 78.821 4.995 0.50 10.40 80 LYS A N 1
ATOM 681 C CA A LYS A 1 99 ? -13.960 77.697 5.932 0.50 11.20 80 LYS A CA 1
ATOM 682 C CA B LYS A 1 99 ? -13.969 77.653 5.873 0.50 10.11 80 LYS A CA 1
ATOM 683 C C A LYS A 1 99 ? -12.559 77.434 6.480 0.50 10.33 80 LYS A C 1
ATOM 684 C C B LYS A 1 99 ? -12.567 77.492 6.486 0.50 9.18 80 LYS A C 1
ATOM 685 O O A LYS A 1 99 ? -12.421 76.900 7.582 0.50 11.41 80 LYS A O 1
ATOM 686 O O B LYS A 1 99 ? -12.438 77.122 7.644 0.50 8.69 80 LYS A O 1
ATOM 697 N N . VAL A 1 100 ? -11.539 77.769 5.699 1.00 10.02 81 VAL A N 1
ATOM 698 C CA . VAL A 1 100 ? -10.183 77.405 6.040 1.00 8.35 81 VAL A CA 1
ATOM 699 C C . VAL A 1 100 ? -9.713 78.000 7.347 1.00 8.86 81 VAL A C 1
ATOM 700 O O . VAL A 1 100 ? -10.107 79.118 7.705 1.00 10.74 81 VAL A O 1
ATOM 704 N N . TRP A 1 101 ? -8.850 77.273 8.043 1.00 8.20 82 TRP A N 1
ATOM 705 C CA . TRP A 1 101 ? -8.253 77.784 9.267 1.00 10.74 82 TRP A CA 1
ATOM 706 C C . TRP A 1 101 ? -7.261 78.880 8.950 1.00 10.63 82 TRP A C 1
ATOM 707 O O . TRP A 1 101 ? -6.498 78.817 7.965 1.00 8.79 82 TRP A O 1
ATOM 718 N N . THR A 1 102 ? -7.285 79.906 9.806 1.00 11.28 83 THR A N 1
ATOM 719 C CA . THR A 1 102 ? -6.440 81.071 9.691 1.00 10.93 83 THR A CA 1
ATOM 720 C C . THR A 1 102 ? -5.555 81.206 10.927 1.00 12.41 83 THR A C 1
ATOM 721 O O . THR A 1 102 ? -6.061 81.214 12.056 1.00 12.37 83 THR A O 1
ATOM 725 N N . ARG A 1 103 ? -4.241 81.267 10.721 1.00 9.45 84 ARG A N 1
ATOM 726 C CA . ARG A 1 103 ? -3.316 81.241 11.819 1.00 8.83 84 ARG A CA 1
ATOM 727 C C . ARG A 1 103 ? -3.325 82.601 12.549 1.00 10.21 84 ARG A C 1
ATOM 728 O O . ARG A 1 103 ? -3.165 83.631 11.929 1.00 12.20 84 ARG A O 1
ATOM 736 N N . PRO A 1 104 ? -3.527 82.558 13.881 1.00 12.68 85 PRO A N 1
ATOM 737 C CA . PRO A 1 104 ? -3.636 83.781 14.683 1.00 16.22 85 PRO A CA 1
ATOM 738 C C . PRO A 1 104 ? -2.393 84.682 14.640 1.00 13.16 85 PRO A C 1
ATOM 739 O O . PRO A 1 104 ? -2.490 85.899 14.758 1.00 11.96 85 PRO A O 1
ATOM 743 N N . PHE A 1 105 ? -1.192 84.087 14.507 1.00 12.21 86 PHE A N 1
ATOM 744 C CA . PHE A 1 105 ? 0.034 84.872 14.558 1.00 11.39 86 PHE A CA 1
ATOM 745 C C . PHE A 1 105 ? 0.157 85.890 13.442 1.00 13.75 86 PHE A C 1
ATOM 746 O O . PHE A 1 105 ? 0.537 87.042 13.663 1.00 15.05 86 PHE A O 1
ATOM 754 N N . ASP A 1 106 ? -0.142 85.455 12.212 1.00 11.92 87 ASP A N 1
ATOM 755 C CA . ASP A 1 106 ? 0.235 86.173 11.011 1.00 12.05 87 ASP A CA 1
ATOM 756 C C . ASP A 1 106 ? -0.895 86.237 9.956 1.00 9.70 87 ASP A C 1
ATOM 757 O O . ASP A 1 106 ? -0.699 86.832 8.902 1.00 14.54 87 ASP A O 1
ATOM 762 N N . GLY A 1 107 ? -2.047 85.642 10.289 1.00 10.90 88 GLY A N 1
ATOM 763 C CA . GLY A 1 107 ? -3.178 85.515 9.384 1.00 10.97 88 GLY A CA 1
ATOM 764 C C . GLY A 1 107 ? -3.010 84.544 8.206 1.00 11.77 88 GLY A C 1
ATOM 765 O O . GLY A 1 107 ? -3.821 84.582 7.259 1.00 12.33 88 GLY A O 1
ATOM 766 N N A LYS A 1 108 ? -1.989 83.687 8.242 0.34 10.00 89 LYS A N 1
ATOM 767 N N B LYS A 1 108 ? -1.998 83.675 8.269 0.33 11.16 89 LYS A N 1
ATOM 768 N N C LYS A 1 108 ? -2.006 83.671 8.280 0.33 11.07 89 LYS A N 1
ATOM 769 C CA A LYS A 1 108 ? -1.756 82.770 7.113 0.34 8.82 89 LYS A CA 1
ATOM 770 C CA B LYS A 1 108 ? -1.763 82.703 7.190 0.33 11.44 89 LYS A CA 1
ATOM 771 C CA C LYS A 1 108 ? -1.765 82.691 7.215 0.33 11.16 89 LYS A CA 1
ATOM 772 C C A LYS A 1 108 ? -2.827 81.683 7.084 0.34 9.46 89 LYS A C 1
ATOM 773 C C B LYS A 1 108 ? -2.937 81.736 7.126 0.33 10.78 89 LYS A C 1
ATOM 774 C C C LYS A 1 108 ? -2.941 81.728 7.131 0.33 10.75 89 LYS A C 1
ATOM 775 O O A LYS A 1 108 ? -3.033 80.969 8.056 0.34 6.63 89 LYS A O 1
ATOM 776 O O B LYS A 1 108 ? -3.365 81.185 8.133 0.33 10.38 89 LYS A O 1
ATOM 777 O O C LYS A 1 108 ? -3.374 81.168 8.131 0.33 10.25 89 LYS A O 1
ATOM 793 N N . GLN A 1 109 ? -3.455 81.527 5.924 1.00 9.09 90 GLN A N 1
ATOM 794 C CA . GLN A 1 109 ? -4.520 80.569 5.719 1.00 9.01 90 GLN A CA 1
ATOM 795 C C . GLN A 1 109 ? -3.948 79.295 5.124 1.00 7.20 90 GLN A C 1
ATOM 796 O O . GLN A 1 109 ? -3.008 79.329 4.343 1.00 9.48 90 GLN A O 1
ATOM 802 N N . LEU A 1 110 ? -4.575 78.174 5.478 1.00 8.78 91 LEU A N 1
ATOM 803 C CA . LEU A 1 110 ? -4.059 76.854 5.105 1.00 7.62 91 LEU A CA 1
ATOM 804 C C . LEU A 1 110 ? -4.612 76.407 3.744 1.00 9.35 91 LEU A C 1
ATOM 805 O O . LEU A 1 110 ? -4.552 75.233 3.391 1.00 7.97 91 LEU A O 1
ATOM 810 N N . THR A 1 111 ? -5.111 77.336 2.944 1.00 7.57 92 THR A N 1
ATOM 811 C CA . THR A 1 111 ? -5.841 76.973 1.702 1.00 7.82 92 THR A CA 1
ATOM 812 C C . THR A 1 111 ? -5.048 76.079 0.767 1.00 8.33 92 THR A C 1
ATOM 813 O O . THR A 1 111 ? -5.573 75.064 0.286 1.00 9.81 92 THR A O 1
ATOM 817 N N . ASP A 1 112 ? -3.803 76.471 0.517 1.00 6.31 93 ASP A N 1
ATOM 818 C CA . ASP A 1 112 ? -2.936 75.659 -0.393 1.00 6.75 93 ASP A CA 1
ATOM 819 C C . ASP A 1 112 ? -2.523 74.324 0.262 1.00 7.27 93 ASP A C 1
ATOM 820 O O . ASP A 1 112 ? -2.332 73.312 -0.404 1.00 8.38 93 ASP A O 1
ATOM 825 N N . ILE A 1 113 ? -2.371 74.339 1.585 1.00 6.77 94 ILE A N 1
ATOM 826 C CA . ILE A 1 113 ? -1.872 73.168 2.314 1.00 7.76 94 ILE A CA 1
ATOM 827 C C . ILE A 1 113 ? -2.962 72.104 2.345 1.00 6.80 94 ILE A C 1
ATOM 828 O O . ILE A 1 113 ? -2.773 71.001 1.840 1.00 7.25 94 ILE A O 1
ATOM 833 N N . ASP A 1 114 ? -4.137 72.461 2.834 1.00 7.05 95 ASP A N 1
ATOM 834 C CA . ASP A 1 114 ? -5.242 71.501 2.938 1.00 5.35 95 ASP A CA 1
ATOM 835 C C . ASP A 1 114 ? -5.575 70.896 1.5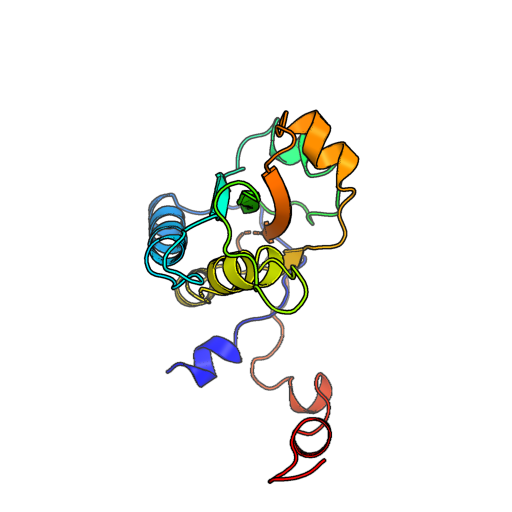73 1.00 5.47 95 ASP A C 1
ATOM 836 O O . ASP A 1 114 ? -5.802 69.672 1.424 1.00 7.25 95 ASP A O 1
ATOM 841 N N . THR A 1 115 ? -5.700 71.764 0.566 1.00 6.31 96 THR A N 1
ATOM 842 C CA . THR A 1 115 ? -6.102 71.296 -0.793 1.00 7.28 96 THR A CA 1
ATOM 843 C C . THR A 1 115 ? -5.031 70.397 -1.436 1.00 7.40 96 THR A C 1
ATOM 844 O O . THR A 1 115 ? -5.353 69.501 -2.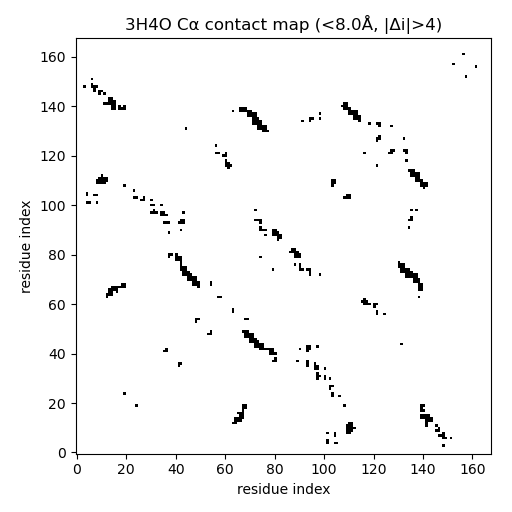248 1.00 6.99 96 THR A O 1
ATOM 848 N N . SER A 1 116 ? -3.772 70.614 -1.078 1.00 5.06 97 SER A N 1
ATOM 849 C CA . SER A 1 116 ? -2.659 69.815 -1.595 1.00 6.12 97 SER A CA 1
ATOM 850 C C . SER A 1 116 ? -2.594 68.451 -0.919 1.00 5.63 97 SER A C 1
ATOM 851 O O . SER A 1 116 ? -2.234 67.452 -1.556 1.00 7.11 97 SER A O 1
ATOM 854 N N . ILE A 1 117 ? -2.931 68.367 0.376 1.00 6.11 98 ILE A N 1
ATOM 855 C CA . ILE A 1 117 ? -3.002 67.079 1.023 1.00 5.52 98 ILE A CA 1
ATOM 856 C C . ILE A 1 117 ? -4.093 66.270 0.297 1.00 7.78 98 ILE A C 1
ATOM 857 O O . ILE A 1 117 ? -3.920 65.108 -0.047 1.00 8.00 98 ILE A O 1
ATOM 862 N N . VAL A 1 118 ? -5.236 66.889 0.065 1.00 6.22 99 VAL A N 1
ATOM 863 C CA . VAL A 1 118 ? -6.357 66.239 -0.616 1.00 6.58 99 VAL A CA 1
ATOM 864 C C . VAL A 1 118 ? -5.962 65.774 -2.024 1.00 8.84 99 VAL A C 1
ATOM 865 O O . VAL A 1 118 ? -6.222 64.632 -2.431 1.00 8.16 99 VAL A O 1
ATOM 869 N N . THR A 1 119 ? -5.306 66.651 -2.758 1.00 7.52 100 THR A N 1
ATOM 870 C CA . THR A 1 119 ? -4.889 66.323 -4.121 1.00 6.37 100 THR A CA 1
ATOM 871 C C . THR A 1 119 ? -3.846 65.207 -4.154 1.00 6.28 100 THR A 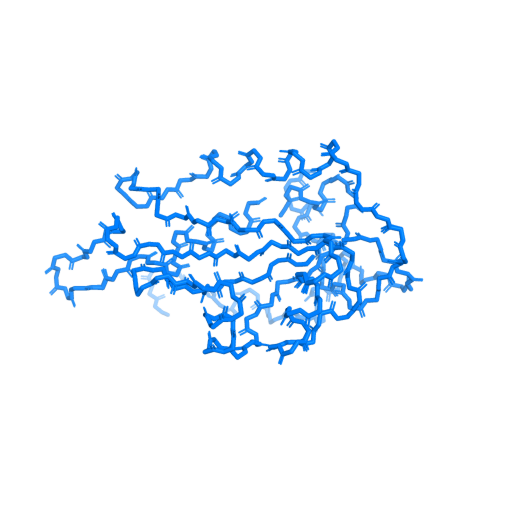C 1
ATOM 872 O O . THR A 1 119 ? -3.850 64.335 -5.013 1.00 7.41 100 THR A O 1
ATOM 876 N N . ASP A 1 120 ? -2.884 65.270 -3.229 1.00 6.19 101 ASP A N 1
ATOM 877 C CA . ASP A 1 120 ? -1.836 64.248 -3.131 1.00 6.02 101 ASP A CA 1
ATOM 878 C C . ASP A 1 120 ? -2.444 62.867 -2.811 1.00 7.74 101 ASP A C 1
ATOM 879 O O . ASP A 1 120 ? -2.087 61.881 -3.423 1.00 7.82 101 ASP A O 1
ATOM 884 N N . HIS A 1 121 ? -3.359 62.831 -1.838 1.00 7.58 102 HIS A N 1
ATOM 885 C CA . HIS A 1 121 ? -4.108 61.596 -1.528 1.00 8.03 102 HIS A CA 1
ATOM 886 C C . HIS A 1 121 ? -4.729 61.053 -2.826 1.00 7.58 102 HIS A C 1
ATOM 887 O O . HIS A 1 121 ? -4.643 59.856 -3.128 1.00 8.71 102 HIS A O 1
ATOM 910 N N . LEU A 1 124 ? -2.079 59.654 -5.355 1.00 8.20 105 LEU A N 1
ATOM 911 C CA . LEU A 1 124 ? -1.518 58.357 -4.925 1.00 8.23 105 LEU A CA 1
ATOM 912 C C . LEU A 1 124 ? -2.581 57.252 -5.104 1.00 7.61 105 LEU A C 1
ATOM 913 O O . LEU A 1 124 ? -2.246 56.174 -5.657 1.00 8.43 105 LEU A O 1
ATOM 918 N N . GLN A 1 125 ? -3.834 57.527 -4.732 1.00 8.19 106 GLN A N 1
ATOM 919 C CA . GLN A 1 125 ? -4.903 56.543 -4.923 1.00 8.03 106 GLN A CA 1
ATOM 920 C C . GLN A 1 125 ? -5.070 56.234 -6.449 1.00 8.63 106 GLN A C 1
ATOM 921 O O . GLN A 1 125 ? -5.211 55.066 -6.874 1.00 9.66 106 GLN A O 1
ATOM 927 N N . ALA A 1 126 ? -5.046 57.269 -7.292 1.00 8.55 107 ALA A N 1
ATOM 928 C CA . ALA A 1 126 ? -5.162 57.066 -8.754 1.00 8.27 107 ALA A CA 1
ATOM 929 C C . ALA A 1 126 ? -4.071 56.097 -9.215 1.00 8.79 107 ALA A C 1
ATOM 930 O O . ALA A 1 126 ? -4.326 55.150 -9.993 1.00 10.11 107 ALA A O 1
ATOM 932 N N . THR A 1 127 ? -2.855 56.339 -8.738 1.00 8.60 108 THR A N 1
ATOM 933 C CA . THR A 1 127 ? -1.684 55.551 -9.138 1.00 9.04 108 THR A CA 1
ATOM 934 C C . THR A 1 127 ? -1.892 54.058 -8.814 1.00 10.25 108 THR A C 1
ATOM 935 O O . THR A 1 127 ? -1.556 53.173 -9.639 1.00 11.65 108 THR A O 1
ATOM 939 N N . GLU A 1 128 ? -2.417 53.792 -7.640 1.00 8.08 109 GLU A N 1
ATOM 940 C CA . GLU A 1 128 ? -2.654 52.411 -7.180 1.00 9.64 109 GLU A CA 1
ATOM 941 C C . GLU A 1 128 ? -3.642 51.682 -8.096 1.00 9.90 109 GLU A C 1
ATOM 942 O O . GLU A 1 128 ? -3.500 50.470 -8.337 1.00 12.98 109 GLU A O 1
ATOM 948 N N . LEU A 1 129 ? -4.597 52.424 -8.657 1.00 11.24 110 LEU A N 1
ATOM 949 C CA . LEU A 1 129 ? -5.622 51.875 -9.544 1.00 12.54 110 LEU A CA 1
ATOM 950 C C . LEU A 1 129 ? -5.177 51.776 -10.993 1.00 13.51 110 LEU A C 1
ATOM 951 O O . LEU A 1 129 ? -6.013 51.520 -11.872 1.00 14.35 110 LEU A O 1
ATOM 956 N N . GLY A 1 130 ? -3.908 52.028 -11.260 1.00 10.81 111 GLY A N 1
ATOM 957 C CA . GLY A 1 130 ? -3.378 51.952 -12.603 1.00 11.21 111 GLY A CA 1
ATOM 958 C C . GLY A 1 130 ? -3.558 53.168 -13.491 1.00 12.62 111 GLY A C 1
ATOM 959 O O . GLY A 1 130 ? -3.272 53.145 -14.707 1.00 12.78 111 GLY A O 1
ATOM 960 N N . LEU A 1 131 ? -4.012 54.265 -12.895 1.00 11.24 112 LEU A N 1
ATOM 961 C CA . LEU A 1 131 ? -4.223 55.479 -13.652 1.00 10.76 112 LEU A CA 1
ATOM 962 C C . LEU A 1 131 ? -2.935 56.305 -13.658 1.00 11.15 112 LEU A C 1
ATOM 963 O O . LEU A 1 131 ? -2.284 56.507 -12.616 1.00 12.13 112 LEU A O 1
ATOM 968 N N . ALA A 1 132 ? -2.598 56.782 -14.835 1.00 9.69 113 ALA A N 1
ATOM 969 C CA . ALA A 1 132 ? -1.577 57.771 -15.002 1.00 9.55 113 ALA A CA 1
ATOM 970 C C . ALA A 1 132 ? -2.155 59.125 -14.582 1.00 8.32 113 ALA A C 1
ATOM 971 O O . ALA A 1 132 ? -3.362 59.370 -14.611 1.00 8.63 113 ALA A O 1
ATOM 973 N N . SER A 1 133 ? -1.272 60.055 -14.243 1.00 7.72 114 SER A N 1
ATOM 974 C CA . SER A 1 133 ? -1.720 61.353 -13.776 1.00 7.42 114 SER A CA 1
ATOM 975 C C . SER A 1 133 ? -0.655 62.442 -13.960 1.00 6.92 114 SER A C 1
ATOM 976 O O . SER A 1 133 ? 0.534 62.135 -14.146 1.00 7.30 114 SER A O 1
ATOM 979 N N . VAL A 1 134 ? -1.076 63.704 -13.857 1.00 7.37 115 VAL A N 1
ATOM 980 C CA . VAL A 1 134 ? -0.142 64.796 -13.671 1.00 6.65 115 VAL A CA 1
ATOM 981 C C . VAL A 1 134 ? -0.876 65.881 -12.876 1.00 7.67 115 VAL A C 1
ATOM 982 O O . VAL A 1 134 ? -2.082 66.152 -13.062 1.00 7.94 115 VAL A O 1
ATOM 986 N N . TRP A 1 135 ? -0.113 66.478 -11.953 1.00 6.82 116 TRP A N 1
ATOM 987 C CA . TRP A 1 135 ? -0.588 67.608 -11.139 1.00 7.18 116 TRP A CA 1
ATOM 988 C C . TRP A 1 135 ? -0.307 68.858 -11.972 1.00 7.05 116 TRP A C 1
ATOM 989 O O . TRP A 1 135 ? 0.799 68.999 -12.500 1.00 7.15 116 TRP A O 1
ATOM 1000 N N . VAL A 1 136 ? -1.278 69.769 -12.089 1.00 7.52 117 VAL A N 1
ATOM 1001 C CA . VAL A 1 136 ? -1.172 70.994 -12.875 1.00 6.84 117 VAL A CA 1
ATOM 1002 C C . VAL A 1 136 ? -1.497 72.212 -12.025 1.00 7.63 117 VAL A C 1
ATOM 1003 O O . VAL A 1 136 ? -2.617 72.331 -11.524 1.00 7.81 117 VAL A O 1
ATOM 1007 N N . CYS A 1 137 ? -0.511 73.095 -11.892 1.00 6.60 118 CYS A N 1
ATOM 1008 C CA . CYS A 1 137 ? -0.717 74.439 -11.349 1.00 6.15 118 CYS A CA 1
ATOM 1009 C C . CYS A 1 137 ? -0.456 75.535 -12.363 1.00 8.52 118 CYS A C 1
ATOM 1010 O O . CYS A 1 137 ? -0.700 76.670 -12.057 1.00 7.93 118 CYS A O 1
ATOM 1013 N N . TYR A 1 138 ? 0.062 75.219 -13.544 1.00 7.95 119 TYR A N 1
ATOM 1014 C CA . TYR A 1 138 ? 0.244 76.258 -14.539 1.00 8.84 119 TYR A CA 1
ATOM 1015 C C . TYR A 1 138 ? -1.039 76.418 -15.332 1.00 8.62 119 TYR A C 1
ATOM 1016 O O . TYR A 1 138 ? -1.192 75.922 -16.467 1.00 8.57 119 TYR A O 1
ATOM 1025 N N . PHE A 1 139 ? -1.985 77.110 -14.687 1.00 7.83 120 PHE A N 1
ATOM 1026 C CA . PHE A 1 139 ? -3.228 77.434 -15.321 1.00 9.18 120 PHE A CA 1
ATOM 1027 C C . PHE A 1 139 ? -3.516 78.925 -15.076 1.00 9.22 120 PHE A C 1
ATOM 1028 O O . PHE A 1 139 ? 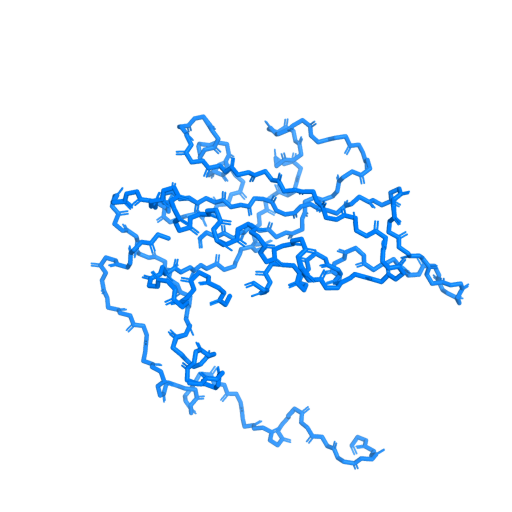-3.063 79.514 -14.094 1.00 10.10 120 PHE A O 1
ATOM 1036 N N . ASN A 1 140 ? -4.296 79.517 -15.961 1.00 8.18 121 ASN A N 1
ATOM 1037 C CA . ASN A 1 140 ? -4.745 80.878 -15.827 1.00 9.09 121 ASN A CA 1
ATOM 1038 C C . ASN A 1 140 ? -5.892 80.902 -14.805 1.00 9.17 121 ASN A C 1
ATOM 1039 O O . ASN A 1 140 ? -7.019 80.435 -15.104 1.00 9.47 121 ASN A O 1
ATOM 1044 N N . PRO A 1 141 ? -5.634 81.429 -13.594 1.00 10.27 122 PRO A N 1
ATOM 1045 C CA . PRO A 1 141 ? -6.694 81.338 -12.563 1.00 9.46 122 PRO A CA 1
ATOM 1046 C C . PRO A 1 141 ? -7.965 82.144 -12.857 1.00 9.05 122 PRO A C 1
ATOM 1047 O O . PRO A 1 141 ? -9.055 81.756 -12.486 1.00 10.18 122 PRO A O 1
ATOM 1051 N N . ASP A 1 142 ? -7.814 83.261 -13.568 1.00 10.41 123 ASP A N 1
ATOM 1052 C CA . ASP A 1 142 ? -8.985 84.102 -13.840 1.00 10.20 123 ASP A CA 1
ATOM 1053 C C . ASP A 1 142 ? -9.876 83.450 -14.908 1.00 9.43 123 ASP A C 1
ATOM 1054 O O . ASP A 1 142 ? -11.102 83.560 -14.880 1.00 9.96 123 ASP A O 1
ATOM 1059 N N . ILE A 1 143 ? -9.262 82.765 -15.873 1.00 8.29 124 ILE A N 1
ATOM 1060 C CA . ILE A 1 143 ? -10.033 81.981 -16.824 1.00 8.91 124 ILE A CA 1
ATOM 1061 C C . ILE A 1 143 ? -10.792 80.857 -16.116 1.00 10.33 124 ILE A C 1
ATOM 1062 O O . ILE A 1 143 ? -11.987 80.704 -16.329 1.00 9.48 124 ILE A O 1
ATOM 1067 N N . ILE A 1 144 ? -10.112 80.106 -15.244 1.00 8.68 125 ILE A N 1
ATOM 1068 C CA . ILE A 1 144 ? -10.803 79.050 -14.481 1.00 8.60 125 ILE A CA 1
ATOM 1069 C C . ILE A 1 144 ? -11.955 79.620 -13.688 1.00 7.64 125 ILE A C 1
ATOM 1070 O O . ILE A 1 144 ? -13.087 79.034 -13.700 1.00 10.17 125 ILE A O 1
ATOM 1075 N N . ARG A 1 145 ? -11.734 80.752 -13.020 1.00 8.90 126 ARG A N 1
ATOM 1076 C CA . ARG A 1 145 ? -12.786 81.342 -12.206 1.00 8.84 126 ARG A CA 1
ATOM 1077 C C . ARG A 1 145 ? -13.998 81.742 -13.039 1.00 12.19 126 ARG A C 1
ATOM 1078 O O . ARG A 1 145 ? -15.139 81.521 -12.641 1.00 11.60 126 ARG A O 1
ATOM 1086 N N . GLU A 1 146 ? -13.744 82.358 -14.188 1.00 10.27 127 GLU A N 1
ATOM 1087 C CA . GLU A 1 146 ? -14.857 82.756 -15.050 1.00 12.24 127 GLU A CA 1
ATOM 1088 C C . GLU A 1 146 ? -15.586 81.560 -15.631 1.00 11.10 127 GLU A C 1
ATOM 1089 O O . GLU A 1 146 ? -16.836 81.507 -15.598 1.00 11.08 127 GLU A O 1
ATOM 1095 N N . GLU A 1 147 ? -14.843 80.615 -16.191 1.00 10.04 128 GLU A N 1
ATOM 1096 C CA . GLU A 1 147 ? -15.442 79.475 -16.906 1.00 9.66 128 GLU A CA 1
ATOM 1097 C C . GLU A 1 147 ? -16.267 78.586 -16.013 1.00 10.87 128 GLU A C 1
ATOM 1098 O O . GLU A 1 147 ? -17.231 77.978 -16.469 1.00 13.04 128 GLU A O 1
ATOM 1104 N N . PHE A 1 148 ? -15.841 78.432 -14.754 1.00 10.07 129 PHE A N 1
ATOM 1105 C CA . PHE A 1 148 ? -16.552 77.556 -13.797 1.00 11.27 129 PHE A CA 1
ATOM 1106 C C . PHE A 1 148 ? -17.358 78.382 -12.800 1.00 11.44 129 PHE A C 1
ATOM 1107 O O . PHE A 1 148 ? -17.920 77.854 -11.854 1.00 13.67 129 PHE A O 1
ATOM 1115 N N . SER A 1 149 ? -17.482 79.683 -13.057 1.00 11.68 130 SER A N 1
ATOM 1116 C CA . SER A 1 149 ? -18.319 80.591 -12.268 1.00 12.70 130 SER A CA 1
ATOM 1117 C C . SER A 1 149 ? -18.036 80.452 -10.781 1.00 13.76 130 SER A C 1
ATOM 1118 O O . SER A 1 149 ? -18.940 80.329 -9.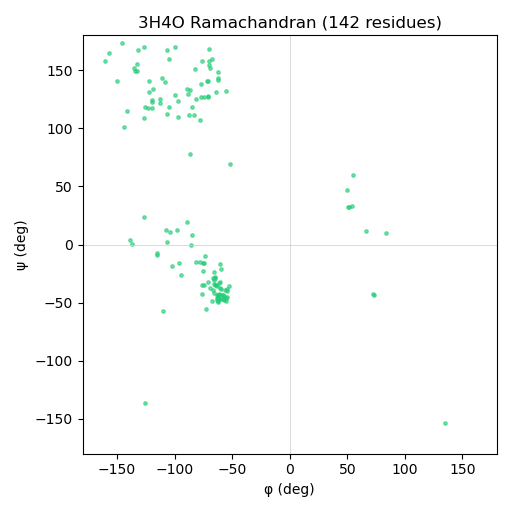973 1.00 13.03 130 SER A O 1
ATOM 1121 N N . LEU A 1 150 ? -16.760 80.453 -10.431 1.00 10.94 131 LEU A N 1
ATOM 1122 C CA . LEU A 1 150 ? -16.368 80.319 -9.009 1.00 11.71 131 LEU A CA 1
ATOM 1123 C C . LEU A 1 150 ? -16.700 81.583 -8.236 1.00 10.58 131 LEU A C 1
ATOM 1124 O O . LEU A 1 150 ? -16.291 82.674 -8.624 1.00 12.86 131 LEU A O 1
ATOM 1129 N N . PRO A 1 151 ? -17.426 81.462 -7.116 1.00 11.51 132 PRO A N 1
ATOM 1130 C CA . PRO A 1 151 ? -17.615 82.656 -6.294 1.00 10.91 132 PRO A CA 1
ATOM 1131 C C . PRO A 1 151 ? -16.319 83.085 -5.604 1.00 12.02 132 PRO A C 1
ATOM 1132 O O . PRO A 1 151 ? -15.372 82.315 -5.582 1.00 10.61 132 PRO A O 1
ATOM 1136 N N . ASP A 1 152 ? -16.312 84.281 -5.024 1.00 13.15 133 ASP A N 1
ATOM 1137 C CA . ASP A 1 152 ? -15.096 84.919 -4.562 1.00 13.35 133 ASP A CA 1
ATOM 1138 C C . ASP A 1 152 ? -14.460 84.156 -3.421 1.00 11.61 133 ASP A C 1
ATOM 1139 O O . ASP A 1 152 ? -13.275 84.265 -3.204 1.00 12.41 133 ASP A O 1
ATOM 1144 N N . ASN A 1 153 ? -15.252 83.373 -2.694 1.00 11.31 134 ASN A N 1
ATOM 1145 C CA . ASN A 1 153 ? -14.669 82.571 -1.577 1.00 13.27 134 ASN A CA 1
ATOM 1146 C C . ASN A 1 153 ? -13.918 81.309 -1.994 1.00 10.00 134 ASN A C 1
ATOM 1147 O O . ASN A 1 153 ? -13.236 80.721 -1.162 1.00 11.03 134 ASN A O 1
ATOM 1152 N N . LEU A 1 154 ? -14.094 80.872 -3.234 1.00 10.21 135 LEU A N 1
ATOM 1153 C CA . LEU A 1 154 ? -13.361 79.707 -3.769 1.00 10.87 135 LEU A CA 1
ATOM 1154 C C . LEU A 1 154 ? -12.194 80.159 -4.606 1.00 13.88 135 LEU A C 1
ATOM 1155 O O . LEU A 1 154 ? -12.341 80.973 -5.528 1.00 13.80 135 LEU A O 1
ATOM 1160 N N . GLU A 1 155 ? -11.033 79.609 -4.292 1.00 9.00 136 GLU A N 1
ATOM 1161 C CA . GLU A 1 155 ? -9.813 79.835 -5.058 1.00 9.39 136 GLU A CA 1
ATOM 1162 C C . GLU A 1 155 ? -9.412 78.526 -5.731 1.00 7.98 136 GLU A C 1
ATOM 1163 O O . GLU A 1 155 ? -9.296 77.500 -5.051 1.00 7.65 136 GLU A O 1
ATOM 1169 N N . PRO A 1 156 ? -9.235 78.535 -7.059 1.00 9.20 137 PRO A N 1
ATOM 1170 C CA . PRO A 1 156 ? -8.721 77.306 -7.714 1.00 8.53 137 PRO A CA 1
ATOM 1171 C C . PRO A 1 156 ? -7.266 77.122 -7.359 1.00 8.14 137 PRO A C 1
ATOM 1172 O O . PRO A 1 156 ? -6.448 78.039 -7.540 1.00 8.15 137 PRO A O 1
ATOM 1176 N N . ILE A 1 157 ? -6.908 75.935 -6.862 1.00 6.79 138 ILE A N 1
ATOM 1177 C CA . ILE A 1 157 ? -5.543 75.658 -6.411 1.00 8.10 138 ILE A CA 1
ATOM 1178 C C . ILE A 1 157 ? -4.795 74.692 -7.317 1.00 7.28 138 ILE A C 1
ATOM 1179 O O . ILE A 1 157 ? -3.743 75.023 -7.833 1.00 7.50 138 ILE A O 1
ATOM 1184 N N . ASN A 1 158 ? -5.340 73.507 -7.519 1.00 7.88 139 ASN A N 1
ATOM 1185 C CA . ASN A 1 158 ? -4.690 72.450 -8.288 1.00 6.71 139 ASN A CA 1
ATOM 1186 C C . ASN A 1 158 ? -5.669 71.837 -9.283 1.00 7.43 139 ASN A C 1
ATOM 1187 O O . ASN A 1 158 ? -6.848 71.783 -9.025 1.00 8.89 139 ASN A O 1
ATOM 1192 N N . ILE A 1 159 ? -5.140 71.363 -10.415 1.00 6.99 140 ILE A N 1
ATOM 1193 C CA . ILE A 1 159 ? -5.923 70.550 -11.351 1.00 7.14 140 ILE A CA 1
ATOM 1194 C C . ILE A 1 159 ? -5.191 69.207 -11.420 1.00 8.91 140 ILE A C 1
ATOM 1195 O O . ILE A 1 159 ? -3.974 69.145 -11.699 1.00 10.05 140 ILE A O 1
ATOM 1200 N N . LEU A 1 160 ? -5.890 68.124 -11.102 1.00 7.49 141 LEU A N 1
ATOM 1201 C CA . LEU A 1 160 ? -5.308 66.798 -11.166 1.00 7.10 141 LEU A CA 1
ATOM 1202 C C . LEU A 1 160 ? -5.864 66.114 -12.408 1.00 7.69 141 LEU A C 1
ATOM 1203 O O . LEU A 1 160 ? -7.059 65.873 -12.519 1.00 8.52 141 LEU A O 1
ATOM 1208 N N . LEU A 1 161 ? -4.974 65.766 -13.334 1.00 8.73 142 LEU A N 1
ATOM 1209 C CA . LEU A 1 161 ? -5.365 65.062 -14.558 1.00 9.47 142 LEU A CA 1
ATOM 1210 C C . LEU A 1 161 ? -5.082 63.596 -14.415 1.00 8.58 142 LEU A C 1
ATOM 1211 O O . LEU A 1 161 ? -4.099 63.200 -13.785 1.00 8.54 142 LEU A O 1
ATOM 1232 N N . GLY A 1 163 ? -5.792 59.447 -16.407 1.00 9.90 144 GLY A N 1
ATOM 1233 C CA . GLY A 1 163 ? -6.125 58.665 -17.602 1.00 8.56 144 GLY A CA 1
ATOM 1234 C C . GLY A 1 163 ? -5.174 57.518 -17.709 1.00 9.97 144 GLY A C 1
ATOM 1235 O O . GLY A 1 163 ? -4.612 57.027 -16.715 1.00 9.67 144 GLY A O 1
ATOM 1236 N N . TYR A 1 164 ? -4.973 57.065 -18.948 1.00 10.12 145 TYR A N 1
ATOM 1237 C CA . TYR A 1 164 ? -4.064 55.964 -19.220 1.00 11.67 145 TYR A CA 1
ATOM 1238 C C . TYR A 1 164 ? -2.921 56.405 -20.127 1.00 10.09 145 TYR A C 1
ATOM 1239 O O . TYR A 1 164 ? -3.146 57.130 -21.105 1.00 11.56 145 TYR A O 1
ATOM 1248 N N . GLU A 1 165 ? -1.690 56.017 -19.763 1.00 8.55 146 GLU A N 1
ATOM 1249 C CA . GLU A 1 165 ? -0.520 56.410 -20.507 1.00 8.83 146 GLU A CA 1
ATOM 1250 C C . GLU A 1 165 ? -0.568 55.815 -21.924 1.00 10.34 146 GLU A C 1
ATOM 1251 O O . GLU A 1 165 ? -0.765 54.597 -22.071 1.00 11.52 146 GLU A O 1
ATOM 1257 N N . SER A 1 166 ? -0.334 56.640 -22.942 1.00 10.18 147 SER A N 1
ATOM 1258 C CA . SER A 1 166 ? -0.352 56.152 -24.329 1.00 11.70 147 SER A CA 1
ATOM 1259 C C . SER A 1 166 ? 1.026 55.792 -24.882 1.00 14.03 147 SER A C 1
ATOM 1260 O O . SER A 1 166 ? 1.099 55.103 -25.909 1.00 12.22 147 SER A O 1
ATOM 1263 N N . LYS A 1 167 ? 2.103 56.239 -24.239 1.00 11.62 148 LYS A N 1
ATOM 1264 C CA . LYS A 1 167 ? 3.470 56.070 -24.710 1.00 11.30 148 LYS A CA 1
ATOM 1265 C C . LYS A 1 167 ? 4.321 55.396 -23.611 1.00 8.62 148 LYS A C 1
ATOM 1266 O O . LYS A 1 167 ? 3.853 54.428 -23.038 1.00 9.13 148 LYS A O 1
ATOM 1272 N N . ILE A 1 168 ? 5.552 55.861 -23.343 1.00 10.66 149 ILE A N 1
ATOM 1273 C CA . ILE A 1 168 ? 6.392 55.162 -22.404 1.00 9.93 149 ILE A CA 1
ATOM 1274 C C . ILE A 1 168 ? 6.329 55.774 -21.006 1.00 9.59 149 ILE A C 1
ATOM 1275 O O . ILE A 1 168 ? 6.669 56.941 -20.862 1.00 12.17 149 ILE A O 1
ATOM 1280 N N . PRO A 1 169 ? 5.977 54.978 -20.000 1.00 11.41 150 PRO A N 1
ATOM 1281 C CA . PRO A 1 169 ? 5.948 55.531 -18.629 1.00 12.40 150 PRO A CA 1
ATOM 1282 C C . PRO A 1 169 ? 7.336 55.834 -18.148 1.00 13.40 150 PRO A C 1
ATOM 1283 O O . PRO A 1 169 ? 8.302 55.197 -18.595 1.00 13.88 150 PRO A O 1
ATOM 1287 N N . GLU A 1 170 ? 7.497 56.809 -17.241 1.00 12.15 151 GLU A N 1
ATOM 1288 C CA . GLU A 1 170 ? 8.796 56.968 -16.619 1.00 12.75 151 GLU A CA 1
ATOM 1289 C C . GLU A 1 170 ? 9.093 55.820 -15.662 1.00 10.85 151 GLU A C 1
ATOM 1290 O O . GLU A 1 170 ? 8.183 55.152 -15.137 1.00 12.73 151 GLU A O 1
ATOM 1296 N N . SER A 1 171 ? 10.370 55.556 -15.448 1.00 11.81 152 SER A N 1
ATOM 1297 C CA . SER A 1 171 ? 10.814 54.412 -14.652 1.00 12.67 152 SER A CA 1
ATOM 1298 C C . SER A 1 171 ? 10.673 54.649 -13.140 1.00 12.68 152 SER A C 1
ATOM 1299 O O . SER A 1 171 ? 11.026 55.735 -12.668 1.00 12.56 152 SER A O 1
ATOM 1302 N N . PRO A 1 172 ? 10.208 53.648 -12.375 1.00 15.28 153 PRO A N 1
ATOM 1303 C CA . PRO A 1 172 ? 10.235 53.783 -10.908 1.00 14.83 153 PRO A CA 1
ATOM 1304 C C . PRO A 1 172 ? 11.623 53.957 -10.312 1.00 14.41 153 PRO A C 1
ATOM 1305 O O . PRO A 1 172 ? 11.735 54.398 -9.160 1.00 15.62 153 PRO A O 1
ATOM 1309 N N . GLU A 1 173 ? 12.670 53.636 -11.071 1.00 15.14 154 GLU A N 1
ATOM 1310 C CA . GLU A 1 173 ? 14.064 53.772 -10.627 1.00 15.54 154 GLU A CA 1
ATOM 1311 C C . GLU A 1 173 ? 14.724 55.064 -11.113 1.00 13.92 154 GLU A C 1
ATOM 1312 O O . GLU A 1 173 ? 15.944 55.209 -10.989 1.00 17.61 154 GLU A O 1
ATOM 1318 N N . ARG A 1 174 ? 13.971 56.029 -11.639 1.00 11.30 155 ARG A N 1
ATOM 1319 C CA . ARG A 1 174 ? 14.545 57.211 -12.257 1.00 11.91 155 ARG A CA 1
ATOM 1320 C C . ARG A 1 174 ? 15.133 58.274 -11.292 1.00 11.66 155 ARG A C 1
ATOM 1321 O O . ARG A 1 174 ? 15.818 59.205 -11.748 1.00 13.35 155 ARG A O 1
ATOM 1329 N N . HIS A 1 175 ? 14.778 58.167 -10.009 1.00 13.05 156 HIS A N 1
ATOM 1330 C CA . HIS A 1 175 ? 14.991 59.273 -9.073 1.00 12.06 156 HIS A CA 1
ATOM 1331 C C . HIS A 1 175 ? 16.472 59.571 -8.863 1.00 14.16 156 HIS A C 1
ATOM 1332 O O . HIS A 1 175 ? 16.825 60.727 -8.599 1.00 14.37 156 HIS A O 1
ATOM 1339 N N . GLU A 1 176 ? 17.331 58.558 -9.025 1.00 15.79 157 GLU A N 1
ATOM 1340 C CA . GLU A 1 176 ? 18.774 58.831 -9.005 1.00 17.12 157 GLU A CA 1
ATOM 1341 C C . GLU A 1 176 ? 19.173 59.944 -9.987 1.00 16.91 157 GLU A C 1
ATOM 1342 O O . GLU A 1 176 ? 20.114 60.702 -9.750 1.00 18.15 157 GLU A O 1
ATOM 1348 N N . LYS A 1 177 ? 18.507 59.991 -11.126 1.00 14.00 158 LYS A N 1
ATOM 1349 C CA . LYS A 1 177 ? 18.739 60.994 -12.127 1.00 15.39 158 LYS A CA 1
ATOM 1350 C C . LYS A 1 177 ? 17.810 62.224 -12.049 1.00 15.55 158 LYS A C 1
ATOM 1351 O O . LYS A 1 177 ? 18.151 63.283 -12.540 1.00 18.33 158 LYS A O 1
ATOM 1355 N N . THR A 1 178 ? 16.606 62.066 -11.489 1.00 12.01 159 THR A N 1
ATOM 1356 C CA . THR A 1 178 ? 15.603 63.135 -11.573 1.00 9.74 159 THR A CA 1
ATOM 1357 C C . THR A 1 178 ? 15.378 63.884 -10.242 1.00 9.55 159 THR A C 1
ATOM 1358 O O . THR A 1 178 ? 14.509 64.760 -10.170 1.00 10.87 159 THR A O 1
ATOM 1362 N N . ARG A 1 179 ? 16.124 63.535 -9.201 1.00 10.08 160 ARG A N 1
ATOM 1363 C CA . ARG A 1 179 ? 16.055 64.231 -7.924 1.00 10.37 160 ARG A CA 1
ATOM 1364 C C . ARG A 1 179 ? 17.440 64.498 -7.403 1.00 13.24 160 ARG A C 1
ATOM 1365 O O . ARG A 1 179 ? 18.358 63.702 -7.643 1.00 13.82 160 ARG A O 1
ATOM 1373 N N . VAL A 1 180 ? 17.591 65.582 -6.666 1.00 10.99 161 VAL A N 1
ATOM 1374 C CA . VAL A 1 180 ? 18.818 65.856 -5.950 1.00 11.84 161 VAL A CA 1
ATOM 1375 C C . VAL A 1 180 ? 19.004 64.832 -4.831 1.00 11.04 161 VAL A C 1
ATOM 1376 O O . VAL A 1 180 ? 18.065 64.146 -4.402 1.00 11.70 161 VAL A O 1
ATOM 1380 N N . PRO A 1 181 ? 20.249 64.689 -4.363 1.00 12.02 162 PRO A N 1
ATOM 1381 C CA . PRO A 1 181 ? 20.448 63.788 -3.251 1.00 10.50 162 PRO A CA 1
ATOM 1382 C C . PRO A 1 181 ? 19.708 64.221 -2.010 1.00 12.14 162 PRO A C 1
ATOM 1383 O O . PRO A 1 181 ? 19.526 65.404 -1.809 1.00 13.78 162 PRO A O 1
ATOM 1387 N N . LEU A 1 1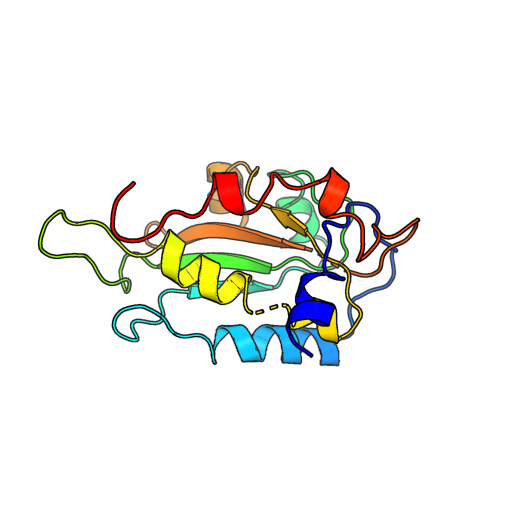82 ? 19.296 63.233 -1.222 1.00 12.86 163 LEU A N 1
ATOM 1388 C CA . LEU A 1 182 ? 18.544 63.478 0.035 1.00 12.50 163 LEU A CA 1
ATOM 1389 C C . LEU A 1 182 ? 19.327 64.448 0.944 1.00 13.54 163 LEU A C 1
ATOM 1390 O O . LEU A 1 182 ? 18.745 65.317 1.598 1.00 13.27 163 LEU A O 1
ATOM 1395 N N . SER A 1 183 ? 20.649 64.302 0.962 1.00 12.84 164 SER A N 1
ATOM 1396 C CA . SER A 1 183 ? 21.509 65.147 1.775 1.00 14.55 164 SER A CA 1
ATOM 1397 C C . SER A 1 183 ? 21.404 66.629 1.427 1.00 14.45 164 SER A C 1
ATOM 1398 O O . SER A 1 183 ? 21.801 67.479 2.216 1.00 16.56 164 SER A O 1
ATOM 1401 N N . GLU A 1 184 ? 20.927 66.954 0.220 1.00 12.82 165 GLU A N 1
ATOM 1402 C CA . GLU A 1 184 ? 20.733 68.329 -0.151 1.00 11.68 165 GLU A CA 1
ATOM 1403 C C . GLU A 1 184 ? 19.408 68.933 0.375 1.00 11.56 165 GLU A C 1
ATOM 1404 O O . GLU A 1 184 ? 19.227 70.148 0.317 1.00 14.92 165 GLU A O 1
ATOM 1410 N N . ILE A 1 185 ? 18.482 68.105 0.825 1.00 9.47 166 ILE A N 1
ATOM 1411 C CA . ILE A 1 185 ? 17.220 68.643 1.334 1.00 10.05 166 ILE A CA 1
ATOM 1412 C C . ILE A 1 185 ? 16.998 68.373 2.833 1.00 9.65 166 ILE A C 1
ATOM 1413 O O . ILE A 1 185 ? 16.054 68.936 3.393 1.00 12.02 166 ILE A O 1
ATOM 1418 N N . VAL A 1 186 ? 17.831 67.555 3.472 1.00 9.96 167 VAL A N 1
ATOM 1419 C CA . VAL A 1 186 ? 17.664 67.126 4.859 1.00 9.99 167 VAL A CA 1
ATOM 1420 C C . VAL A 1 186 ? 18.894 67.505 5.664 1.00 11.46 167 VAL A C 1
ATOM 1421 O O . VAL A 1 186 ? 20.035 67.234 5.253 1.00 13.04 167 VAL A O 1
ATOM 1425 N N . SER A 1 187 ? 18.669 68.128 6.810 1.00 9.93 168 SER A N 1
ATOM 1426 C CA . SER A 1 187 ? 19.716 68.224 7.841 1.00 10.10 168 SER A CA 1
ATOM 1427 C C . SER A 1 187 ? 19.138 67.839 9.184 1.00 11.00 168 SER A C 1
ATOM 1428 O O . SER A 1 187 ? 17.915 67.707 9.333 1.00 9.42 168 SER A O 1
ATOM 1431 N N . TYR A 1 188 ? 20.037 67.627 10.151 1.00 10.36 169 TYR A N 1
ATOM 1432 C CA . TYR A 1 188 ? 19.655 67.153 11.470 1.00 9.49 169 TYR A CA 1
ATOM 1433 C C . TYR A 1 188 ? 19.891 68.210 12.545 1.00 9.15 169 TYR A C 1
ATOM 1434 O O . TYR A 1 188 ? 20.989 68.720 12.705 1.00 10.97 169 TYR A O 1
ATOM 1443 N N . GLU A 1 189 ? 18.813 68.547 13.226 1.00 8.16 170 GLU A N 1
ATOM 1444 C CA . GLU A 1 189 ? 18.741 69.450 14.380 1.00 8.42 170 GLU A CA 1
ATOM 1445 C C . GLU A 1 189 ? 18.900 70.904 14.068 1.00 9.77 170 GLU A C 1
ATOM 1446 O O . GLU A 1 189 ? 18.198 71.729 14.667 1.00 10.45 170 GLU A O 1
ATOM 1452 N N . THR A 1 190 ? 19.862 71.225 13.201 1.00 10.53 171 THR A N 1
ATOM 1453 C CA . THR A 1 190 ? 20.099 72.571 12.721 1.00 10.54 171 THR A CA 1
ATOM 1454 C C . THR A 1 190 ? 20.106 72.521 11.195 1.00 12.54 171 THR A C 1
ATOM 1455 O O . THR A 1 190 ? 20.051 71.456 10.603 1.00 12.83 171 THR A O 1
ATOM 1459 N N . LEU A 1 191 ? 20.109 73.682 10.564 1.00 13.18 172 LEU A N 1
ATOM 1460 C CA . LEU A 1 191 ? 20.367 73.705 9.136 1.00 15.14 172 LEU A CA 1
ATOM 1461 C C . LEU A 1 191 ? 21.730 73.079 8.808 1.00 17.92 172 LEU A C 1
ATOM 1462 O O . LEU A 1 191 ? 22.655 72.996 9.684 1.00 19.56 172 LEU A O 1
#

Radius of gyration: 17.21 Å; Cα contacts (8 Å, |Δi|>4): 287; chains: 1; bounding box: 40×37×40 Å

CATH classification: 3.40.109.10

Nearest PDB structures (foldseek):
  3h4o-assembly1_A  TM=1.004E+00  e=4.161E-35  Clostridioides difficile 630
  3ge5-assembly1_B  TM=8.942E-01  e=1.414E-17  Porphyromonas gingivalis W83
  4dn2-assembly1_B  TM=8.493E-01  e=7.535E-15  Geobacter metallireducens GS-15
  3g14-assembly1_A  TM=8.940E-01  e=2.754E-12  Clostridium novyi NT
  3g14-assembly1_B  TM=8.549E-01  e=2.754E-12  Clostridium novyi NT

Sequence (168 aa):
NFVELAKKKRYSCRNYQDRRKVEKEKLEKVLDVARIIAPTGGNRQPQRLIVIQEKEEGINKLSSKAANIYDAPLLAILVCGDKDKKVWTRPFDGKKKQLTDIDTSIVTDHLQATELGLASVWVCYFNPDIIREEFSLPDNLEPINILLGYESKIPESPERHEKTRVPLSEIVSYETL